Protein AF-A0A167I890-F1 (afdb_monomer_lite)

Secondary structure (DSSP, 8-state):
--HHHHHHTTSHHHHHHHHHTHHHHHHHS-TTHHHHPPPPHHHHHHHHHHHHHHHTGGGTS-------HHHHHHHHHHHHHHHHHHHHHHHHHT--EEEHHHHHTT--HHHHTTSSEEEEP-SS-SS---EEEESSHHHHHHHHHHHHHH-TT--HHHHHHHT-

Foldseek 3Di:
DAVQLVVLVVDVVLVVLCVLLVVVVPVPDPPVRSNVDHADPLNSLLSSLLSLLCVVVCVPDDDDDCQDSVNSCVVCVQLLLLLLVVLQVCLVVVHFKAKPVRSCVRDPPVSVSSQQKDWDDDPDDPDPTTIIGGPDNVSSVSSPVVNCVVPPPCDPVNVVVSVD

Structure (mmCIF, N/CA/C/O backbone):
data_AF-A0A167I890-F1
#
_entry.id   AF-A0A167I890-F1
#
loop_
_atom_site.group_PDB
_atom_site.id
_atom_site.type_symbol
_atom_site.label_atom_id
_atom_site.label_alt_id
_atom_site.label_comp_id
_atom_site.label_asym_id
_atom_site.label_entity_id
_atom_site.label_seq_id
_atom_site.pdbx_PDB_ins_code
_atom_site.Cartn_x
_atom_site.Cartn_y
_atom_site.Cartn_z
_atom_site.occupancy
_atom_site.B_iso_or_equiv
_atom_site.auth_seq_id
_atom_site.auth_comp_id
_atom_site.auth_asym_id
_atom_site.auth_atom_id
_atom_site.pdbx_PDB_model_num
ATOM 1 N N . ALA A 1 1 ? 15.842 5.336 -22.755 1.00 61.41 1 ALA A N 1
ATOM 2 C CA . ALA A 1 1 ? 14.806 5.424 -21.706 1.00 61.41 1 ALA A CA 1
ATOM 3 C C . ALA A 1 1 ? 14.161 4.049 -21.568 1.00 61.41 1 ALA A C 1
ATOM 5 O O . ALA A 1 1 ? 14.051 3.387 -22.593 1.00 61.41 1 ALA A O 1
ATOM 6 N N . ASN A 1 2 ? 13.805 3.601 -20.357 1.00 71.50 2 ASN A N 1
ATOM 7 C CA . ASN A 1 2 ? 13.087 2.333 -20.179 1.00 71.50 2 ASN A CA 1
ATOM 8 C C . ASN A 1 2 ? 11.622 2.529 -20.625 1.00 71.50 2 ASN A C 1
ATOM 10 O O . ASN A 1 2 ? 10.927 3.355 -20.026 1.00 71.50 2 ASN A O 1
ATOM 14 N N . PRO A 1 3 ? 11.148 1.815 -21.660 1.00 73.94 3 PRO A N 1
ATOM 15 C CA . PRO A 1 3 ? 9.806 2.008 -22.207 1.00 73.94 3 PRO A CA 1
ATOM 16 C C . PRO A 1 3 ? 8.686 1.630 -21.222 1.00 73.94 3 PRO A C 1
ATOM 18 O O . PRO A 1 3 ? 7.633 2.266 -21.241 1.00 73.94 3 PRO A O 1
ATOM 21 N N . ASN A 1 4 ? 8.917 0.676 -20.313 1.00 73.38 4 ASN A N 1
ATOM 22 C CA . ASN A 1 4 ? 7.943 0.267 -19.295 1.00 73.38 4 ASN A CA 1
ATOM 23 C C . ASN A 1 4 ? 7.696 1.389 -18.278 1.00 73.38 4 ASN A C 1
ATOM 25 O O . ASN A 1 4 ? 6.550 1.731 -17.988 1.00 73.38 4 ASN A O 1
ATOM 29 N N . LEU A 1 5 ? 8.765 2.030 -17.795 1.00 75.25 5 LEU A N 1
ATOM 30 C CA . LEU A 1 5 ? 8.650 3.183 -16.895 1.00 75.25 5 LEU A CA 1
ATOM 31 C C . LEU A 1 5 ? 7.983 4.374 -17.585 1.00 75.25 5 LEU A C 1
ATOM 33 O O . LEU A 1 5 ? 7.125 5.020 -16.991 1.00 75.25 5 LEU A O 1
ATOM 37 N N . CYS A 1 6 ? 8.329 4.638 -18.849 1.00 79.56 6 CYS A N 1
ATOM 38 C CA . CYS A 1 6 ? 7.675 5.684 -19.634 1.00 79.56 6 CYS A CA 1
ATOM 39 C C . CYS A 1 6 ? 6.165 5.439 -19.768 1.00 79.56 6 CYS A C 1
ATOM 41 O O . CYS A 1 6 ? 5.386 6.378 -19.616 1.00 79.56 6 CYS A O 1
ATOM 43 N N . SER A 1 7 ? 5.744 4.189 -19.986 1.00 80.88 7 SER A N 1
ATOM 44 C CA . SER A 1 7 ? 4.324 3.833 -20.043 1.00 80.88 7 SER A CA 1
ATOM 45 C C . SER A 1 7 ? 3.621 4.084 -18.707 1.00 80.88 7 SER A C 1
ATOM 47 O O . SER A 1 7 ? 2.563 4.710 -18.687 1.00 80.88 7 SER A O 1
ATOM 49 N N . LEU A 1 8 ? 4.216 3.665 -17.584 1.00 78.44 8 LEU A N 1
ATOM 50 C CA . LEU A 1 8 ? 3.654 3.877 -16.241 1.00 78.44 8 LEU A CA 1
ATOM 51 C C . LEU A 1 8 ? 3.540 5.367 -15.897 1.00 78.44 8 LEU A C 1
ATOM 53 O O . LEU A 1 8 ? 2.528 5.793 -15.343 1.00 78.44 8 LEU A O 1
ATOM 57 N N . CYS A 1 9 ? 4.517 6.179 -16.309 1.00 81.50 9 CYS A N 1
ATOM 58 C CA . CYS A 1 9 ? 4.487 7.632 -16.137 1.00 81.50 9 CYS A CA 1
ATOM 59 C C . CYS A 1 9 ? 3.377 8.346 -16.932 1.00 81.50 9 CYS A C 1
ATOM 61 O O . CYS A 1 9 ? 3.175 9.541 -16.722 1.00 81.50 9 CYS A O 1
ATOM 63 N N . SER A 1 10 ? 2.626 7.646 -17.793 1.00 84.31 10 SER A N 1
ATOM 64 C CA . SER A 1 10 ? 1.413 8.200 -18.419 1.00 84.31 10 SER A CA 1
ATOM 65 C C . SER A 1 10 ? 0.289 8.443 -17.404 1.00 84.31 10 SER A C 1
ATOM 67 O O . SER A 1 10 ? -0.609 9.243 -17.657 1.00 84.31 10 SER A O 1
ATOM 69 N N . VAL A 1 11 ? 0.335 7.784 -16.239 1.00 82.56 11 VAL A N 1
ATOM 70 C CA . VAL A 1 11 ? -0.579 8.034 -15.119 1.00 82.56 11 VAL A CA 1
ATOM 71 C C . VAL A 1 11 ? 0.122 8.952 -14.103 1.00 82.56 11 VAL A C 1
ATOM 73 O O . VAL A 1 11 ? 1.159 8.560 -13.555 1.00 82.56 11 VAL A O 1
ATOM 76 N N . PRO A 1 12 ? -0.427 10.144 -13.783 1.00 82.88 12 PRO A N 1
ATOM 77 C CA . PRO A 1 12 ? 0.244 11.130 -12.927 1.00 82.88 12 PRO A CA 1
ATOM 78 C C . PRO A 1 12 ? 0.668 10.603 -11.552 1.00 82.88 12 PRO A C 1
ATOM 80 O O . PRO A 1 12 ? 1.748 10.942 -11.070 1.00 82.88 12 PRO A O 1
ATOM 83 N N . LEU A 1 13 ? -0.144 9.737 -10.939 1.00 80.38 13 LEU A N 1
ATOM 84 C CA . LEU A 1 13 ? 0.183 9.111 -9.659 1.00 80.38 13 LEU A CA 1
ATOM 85 C C . LEU A 1 13 ? 1.453 8.260 -9.751 1.00 80.38 13 LEU A C 1
ATOM 87 O O . LEU A 1 13 ? 2.349 8.403 -8.925 1.00 80.38 13 LEU A O 1
ATOM 91 N N . PHE A 1 14 ? 1.550 7.385 -10.752 1.00 79.88 14 PHE A N 1
ATOM 92 C CA . PHE A 1 14 ? 2.711 6.510 -10.904 1.00 79.88 14 PHE A CA 1
ATOM 93 C C . PHE A 1 14 ? 3.954 7.314 -11.271 1.00 79.88 14 PHE A C 1
ATOM 95 O O . PHE A 1 14 ? 5.018 7.055 -10.718 1.00 79.88 14 PHE A O 1
ATOM 102 N N . CYS A 1 15 ? 3.808 8.353 -12.100 1.00 83.62 15 CYS A N 1
ATOM 103 C CA . CYS A 1 15 ? 4.880 9.312 -12.359 1.00 83.62 15 CYS A CA 1
ATOM 104 C C . CYS A 1 15 ? 5.388 9.959 -11.057 1.00 83.62 15 CYS A C 1
ATOM 106 O O . CYS A 1 15 ? 6.593 9.990 -10.807 1.00 83.62 15 CYS A O 1
ATOM 108 N N . TRP A 1 16 ? 4.480 10.405 -10.181 1.00 83.69 16 TRP A N 1
ATOM 109 C CA . TRP A 1 16 ? 4.834 10.980 -8.882 1.00 83.69 16 TRP A CA 1
ATOM 110 C C . TRP A 1 16 ? 5.543 9.974 -7.965 1.00 83.69 16 TRP A C 1
ATOM 112 O O . TRP A 1 16 ? 6.557 10.326 -7.360 1.00 83.69 16 TRP A O 1
ATOM 122 N N . ILE A 1 17 ? 5.064 8.725 -7.887 1.00 77.81 17 ILE A N 1
ATOM 123 C CA . ILE A 1 17 ? 5.708 7.680 -7.075 1.00 77.81 17 ILE A CA 1
ATOM 124 C C . ILE A 1 17 ? 7.111 7.379 -7.613 1.00 77.81 17 ILE A C 1
ATOM 126 O O . ILE A 1 17 ? 8.071 7.396 -6.842 1.00 77.81 17 ILE A O 1
ATOM 130 N N . ILE A 1 18 ? 7.249 7.162 -8.925 1.00 79.94 18 ILE A N 1
ATOM 131 C CA . ILE A 1 18 ? 8.538 6.894 -9.580 1.00 79.94 18 ILE A CA 1
ATOM 132 C C . ILE A 1 18 ? 9.507 8.049 -9.318 1.00 79.94 18 ILE A C 1
ATOM 134 O O . ILE A 1 18 ? 10.640 7.812 -8.909 1.00 79.94 18 ILE A O 1
ATOM 138 N N . PHE A 1 19 ? 9.057 9.298 -9.469 1.00 81.31 19 PHE A N 1
ATOM 139 C CA . PHE A 1 19 ? 9.877 10.476 -9.193 1.00 81.31 19 PHE A CA 1
ATOM 140 C C . PHE A 1 19 ? 10.315 10.546 -7.724 1.00 81.31 19 PHE A C 1
ATOM 142 O O . PHE A 1 19 ? 11.489 10.765 -7.434 1.00 81.31 19 PHE A O 1
ATOM 149 N N . LYS A 1 20 ? 9.403 10.303 -6.774 1.00 76.19 20 LYS A N 1
ATOM 150 C CA . LYS A 1 20 ? 9.718 10.288 -5.334 1.00 76.19 20 LYS A CA 1
ATOM 151 C C . LYS A 1 20 ? 10.667 9.164 -4.927 1.00 76.19 20 LYS A C 1
ATOM 153 O O . LYS A 1 20 ? 11.336 9.301 -3.902 1.00 76.19 20 LYS A O 1
ATOM 158 N N . CYS A 1 21 ? 10.711 8.084 -5.699 1.00 72.06 21 CYS A N 1
ATOM 159 C CA . CYS A 1 21 ? 11.558 6.927 -5.444 1.00 72.06 21 CYS A CA 1
ATOM 160 C C . CYS A 1 21 ? 12.805 6.883 -6.339 1.00 72.06 21 CYS A C 1
ATOM 162 O O . CYS A 1 21 ? 13.578 5.933 -6.232 1.00 72.06 21 CYS A O 1
ATOM 164 N N . PHE A 1 22 ? 13.022 7.891 -7.193 1.00 73.81 22 PHE A N 1
ATOM 165 C CA . PHE A 1 22 ? 14.044 7.864 -8.240 1.00 73.81 22 PHE A CA 1
ATOM 166 C C . PHE A 1 22 ? 15.455 7.631 -7.694 1.00 73.81 22 PHE A C 1
ATOM 168 O O . PHE A 1 22 ? 16.179 6.802 -8.235 1.00 73.81 22 PHE A O 1
ATOM 175 N N . ASP A 1 23 ? 15.824 8.283 -6.589 1.00 69.12 23 ASP A N 1
ATOM 176 C CA . ASP A 1 23 ? 17.146 8.101 -5.974 1.00 69.12 23 ASP A CA 1
ATOM 177 C C . ASP A 1 23 ? 17.379 6.654 -5.525 1.00 69.12 23 ASP A C 1
ATOM 179 O O . ASP A 1 23 ? 18.473 6.116 -5.691 1.00 69.12 23 ASP A O 1
ATOM 183 N N . HIS A 1 24 ? 16.344 6.008 -4.977 1.00 68.56 24 HIS A N 1
ATOM 184 C CA . HIS A 1 24 ? 16.422 4.603 -4.589 1.00 68.56 24 HIS A CA 1
ATOM 185 C C . HIS A 1 24 ? 16.472 3.711 -5.835 1.00 68.56 24 HIS A C 1
ATOM 187 O O . HIS A 1 24 ? 17.326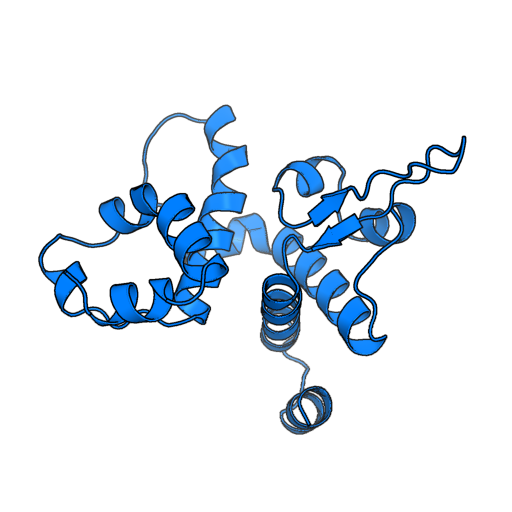 2.837 -5.934 1.00 68.56 24 HIS A O 1
ATOM 193 N N . PHE A 1 25 ? 15.625 3.993 -6.825 1.00 67.31 25 PHE A N 1
ATOM 194 C CA . PHE A 1 25 ? 15.580 3.281 -8.099 1.00 67.31 25 PHE A CA 1
ATOM 195 C C . PHE A 1 25 ? 16.937 3.311 -8.824 1.00 67.31 25 PHE A C 1
ATOM 197 O O . PHE A 1 25 ? 17.414 2.287 -9.301 1.00 67.31 25 PHE A O 1
ATOM 204 N N . HIS A 1 26 ? 17.605 4.465 -8.835 1.00 67.88 26 HIS A N 1
ATOM 205 C CA . HIS A 1 26 ? 18.934 4.637 -9.416 1.00 67.88 26 HIS A CA 1
ATOM 206 C C . HIS A 1 26 ? 20.039 3.938 -8.611 1.00 67.88 26 HIS A C 1
ATOM 208 O O . HIS A 1 26 ? 21.040 3.526 -9.184 1.00 67.88 26 HIS A O 1
ATOM 214 N N . SER A 1 27 ? 19.876 3.803 -7.291 1.00 67.75 27 SER A N 1
ATOM 215 C CA . SER A 1 27 ? 20.853 3.110 -6.443 1.00 67.75 27 SER A CA 1
ATOM 216 C C . SER A 1 27 ? 20.739 1.585 -6.474 1.00 67.75 27 SER A C 1
ATOM 218 O O . SER A 1 27 ? 21.714 0.907 -6.162 1.00 67.75 27 SER A O 1
ATOM 220 N N . THR A 1 28 ? 19.559 1.061 -6.815 1.00 64.75 28 THR A N 1
ATOM 221 C CA . THR A 1 28 ? 19.250 -0.376 -6.773 1.00 64.75 28 THR A CA 1
ATOM 222 C C . THR A 1 28 ? 19.528 -1.077 -8.102 1.00 64.75 28 THR A C 1
ATOM 224 O O . THR A 1 28 ? 19.846 -2.261 -8.095 1.00 64.75 28 THR A O 1
ATOM 227 N N . PHE A 1 29 ? 19.441 -0.365 -9.228 1.00 65.31 29 PHE A N 1
ATOM 228 C CA . PHE A 1 29 ? 19.609 -0.934 -10.565 1.00 65.31 29 PHE A CA 1
ATOM 229 C C . PHE A 1 29 ? 20.765 -0.258 -11.303 1.00 65.31 29 PHE A C 1
ATOM 231 O O . PHE A 1 29 ? 20.770 0.966 -11.470 1.00 65.31 29 PHE A O 1
ATOM 238 N N . ASP A 1 30 ? 21.708 -1.049 -11.815 1.00 63.84 30 ASP A N 1
ATOM 239 C CA . ASP A 1 30 ? 22.750 -0.520 -12.694 1.00 63.84 30 ASP A CA 1
ATOM 240 C C . ASP A 1 30 ? 22.142 -0.010 -14.012 1.00 63.84 30 ASP A C 1
ATOM 242 O O . ASP A 1 30 ? 21.126 -0.505 -14.505 1.00 63.84 30 ASP A O 1
ATOM 246 N N . SER A 1 31 ? 22.783 0.989 -14.628 1.00 62.62 31 SER A N 1
ATOM 247 C CA . SER A 1 31 ? 22.252 1.680 -15.822 1.00 62.62 31 SER A CA 1
ATOM 248 C C . SER A 1 31 ? 21.929 0.765 -17.018 1.00 62.62 31 SER A C 1
ATOM 250 O O . SER A 1 31 ? 21.138 1.149 -17.886 1.00 62.62 31 SER A O 1
ATOM 252 N N . HIS A 1 32 ? 22.530 -0.429 -17.061 1.00 60.22 32 HIS A N 1
ATOM 253 C CA . HIS A 1 32 ? 22.288 -1.452 -18.076 1.00 60.22 32 HIS A CA 1
ATOM 254 C C . HIS A 1 32 ? 21.059 -2.315 -17.741 1.00 60.22 32 HIS A C 1
ATOM 256 O O . HIS A 1 32 ? 20.213 -2.516 -18.606 1.00 60.22 32 HIS A O 1
ATOM 262 N N . GLU A 1 33 ? 20.897 -2.733 -16.482 1.00 62.06 33 GLU A N 1
ATOM 263 C CA . GLU A 1 33 ? 19.725 -3.484 -16.000 1.00 62.06 33 GLU A CA 1
ATOM 264 C C . GLU A 1 33 ? 18.448 -2.639 -16.054 1.00 62.06 33 GLU A C 1
ATOM 266 O O . GLU A 1 33 ? 17.371 -3.124 -16.400 1.00 62.06 33 GLU A O 1
ATOM 271 N N . LEU A 1 34 ? 18.583 -1.333 -15.810 1.00 64.25 34 LEU A N 1
ATOM 272 C CA . LEU A 1 34 ? 17.477 -0.384 -15.863 1.00 64.25 34 LEU A CA 1
ATOM 273 C C . LEU A 1 34 ? 16.793 -0.326 -17.231 1.00 64.25 34 LEU A C 1
ATOM 275 O O . LEU A 1 34 ? 15.659 0.130 -17.308 1.00 64.25 34 LEU A O 1
ATOM 279 N N . ARG A 1 35 ? 17.470 -0.696 -18.325 1.00 61.22 35 ARG A N 1
ATOM 280 C CA . ARG A 1 35 ? 16.892 -0.639 -19.678 1.00 61.22 35 ARG A CA 1
ATOM 281 C C . ARG A 1 35 ? 15.998 -1.835 -19.985 1.00 61.22 35 ARG A C 1
ATOM 283 O O . ARG A 1 35 ? 15.004 -1.645 -20.682 1.00 61.22 35 ARG A O 1
ATOM 290 N N . ASP A 1 36 ? 16.321 -2.992 -19.416 1.00 65.88 36 ASP A N 1
ATOM 291 C CA . ASP A 1 36 ? 15.681 -4.275 -19.726 1.00 65.88 36 ASP A CA 1
ATOM 292 C C . ASP A 1 36 ? 14.711 -4.741 -18.627 1.00 65.88 36 ASP A C 1
ATOM 294 O O . ASP A 1 36 ? 13.939 -5.680 -18.825 1.00 65.88 36 ASP A O 1
ATOM 298 N N . ILE A 1 37 ? 14.698 -4.070 -17.470 1.00 70.00 37 ILE A N 1
ATOM 299 C CA . ILE A 1 37 ? 13.797 -4.415 -16.372 1.00 70.00 37 ILE A CA 1
ATOM 300 C C . ILE A 1 37 ? 12.327 -4.119 -16.710 1.00 70.00 37 ILE A C 1
ATOM 302 O O . ILE A 1 37 ? 11.953 -3.035 -17.180 1.00 70.00 37 ILE A O 1
ATOM 306 N N . THR A 1 38 ? 11.470 -5.101 -16.432 1.00 70.31 38 THR A N 1
ATOM 307 C CA . THR A 1 38 ? 10.016 -4.924 -16.411 1.00 70.31 38 THR A CA 1
ATOM 308 C C . THR A 1 38 ? 9.617 -4.515 -15.003 1.00 70.31 38 THR A C 1
ATOM 310 O O . THR A 1 38 ? 9.844 -5.263 -14.061 1.00 70.31 38 THR A O 1
ATOM 313 N N . VAL A 1 39 ? 9.048 -3.318 -14.866 1.00 73.88 39 VAL A N 1
ATOM 314 C CA . VAL A 1 39 ? 8.556 -2.797 -13.586 1.00 73.88 39 VAL A CA 1
ATOM 315 C C . VAL A 1 39 ? 7.043 -2.914 -13.577 1.00 73.88 39 VAL A C 1
ATOM 317 O O . VAL A 1 39 ? 6.374 -2.416 -14.482 1.00 73.88 39 VAL A O 1
ATOM 320 N N . THR A 1 40 ? 6.505 -3.573 -12.562 1.00 82.31 40 THR A N 1
ATOM 321 C CA . THR A 1 40 ? 5.066 -3.719 -12.346 1.00 82.31 40 THR A CA 1
ATOM 322 C C . THR A 1 40 ? 4.542 -2.661 -11.374 1.00 82.31 40 THR A C 1
ATOM 324 O O . THR A 1 40 ? 5.300 -1.980 -10.680 1.00 82.31 40 THR A O 1
ATOM 327 N N . LEU A 1 41 ? 3.215 -2.526 -11.280 1.00 82.88 41 LEU A N 1
ATOM 328 C CA . LEU A 1 41 ? 2.598 -1.681 -10.251 1.00 82.88 41 LEU A CA 1
ATOM 329 C C . LEU A 1 41 ? 2.929 -2.163 -8.837 1.00 82.88 41 LEU A C 1
ATOM 331 O O . LEU A 1 41 ? 3.153 -1.342 -7.951 1.00 82.88 41 LEU A O 1
ATOM 335 N N . THR A 1 42 ? 3.005 -3.479 -8.634 1.00 87.38 42 THR A N 1
ATOM 336 C CA . THR A 1 42 ? 3.409 -4.066 -7.354 1.00 87.38 42 THR A CA 1
ATOM 337 C C . THR A 1 42 ? 4.816 -3.619 -6.974 1.00 87.38 42 THR A C 1
ATOM 339 O O . THR A 1 42 ? 5.019 -3.185 -5.843 1.00 87.38 42 THR A O 1
ATOM 342 N N . ASP A 1 43 ? 5.759 -3.625 -7.922 1.00 81.50 43 ASP A N 1
ATOM 343 C CA . ASP A 1 43 ? 7.131 -3.158 -7.682 1.00 81.50 43 ASP A CA 1
ATOM 344 C C . ASP A 1 43 ? 7.159 -1.680 -7.276 1.00 81.50 43 ASP A C 1
ATOM 346 O O . ASP A 1 43 ? 7.872 -1.301 -6.349 1.00 81.50 43 ASP A O 1
ATOM 350 N N . ILE A 1 44 ? 6.332 -0.845 -7.914 1.00 82.62 44 ILE A N 1
ATOM 351 C CA . ILE A 1 44 ? 6.200 0.580 -7.577 1.00 82.62 44 ILE A CA 1
ATOM 352 C C . ILE A 1 44 ? 5.684 0.772 -6.145 1.00 82.62 44 ILE A C 1
ATOM 354 O O . ILE A 1 44 ? 6.228 1.595 -5.405 1.00 82.62 44 ILE A O 1
ATOM 358 N N . PHE A 1 45 ? 4.654 0.032 -5.728 1.00 88.06 45 PHE A N 1
ATOM 359 C CA . PHE A 1 45 ? 4.114 0.149 -4.370 1.00 88.06 45 PHE A CA 1
ATOM 360 C C . PHE A 1 45 ? 5.040 -0.445 -3.303 1.00 88.06 45 PHE A C 1
ATOM 362 O O . PHE A 1 45 ? 5.149 0.125 -2.214 1.00 88.06 45 PHE A O 1
ATOM 369 N N . LEU A 1 46 ? 5.753 -1.534 -3.605 1.00 86.75 46 LEU A N 1
ATOM 370 C CA . LEU A 1 46 ? 6.783 -2.087 -2.721 1.00 86.75 46 LEU A CA 1
ATOM 371 C C . LEU A 1 46 ? 7.930 -1.092 -2.527 1.00 86.75 46 LEU A C 1
ATOM 373 O O . LEU A 1 46 ? 8.332 -0.826 -1.395 1.00 86.75 46 LEU A O 1
ATOM 377 N N . LEU A 1 47 ? 8.389 -0.471 -3.612 1.00 81.38 47 LEU A N 1
ATOM 378 C CA . LEU A 1 47 ? 9.415 0.564 -3.582 1.00 81.38 47 LEU A CA 1
ATOM 379 C C . LEU A 1 47 ? 8.969 1.795 -2.783 1.00 81.38 47 LEU A C 1
ATOM 381 O O . LEU A 1 47 ? 9.712 2.299 -1.942 1.00 81.38 47 LEU A O 1
ATOM 385 N N . MET A 1 48 ? 7.744 2.273 -3.013 1.00 86.06 48 MET A N 1
ATOM 386 C CA . MET A 1 48 ? 7.169 3.373 -2.240 1.00 86.06 48 MET A CA 1
ATOM 387 C C . MET A 1 48 ? 7.150 3.032 -0.748 1.00 86.06 48 MET A C 1
ATOM 389 O O . MET A 1 48 ? 7.597 3.828 0.077 1.00 86.06 48 MET A O 1
ATOM 393 N N . THR A 1 49 ? 6.679 1.834 -0.409 1.00 89.62 49 THR A N 1
ATOM 394 C CA . THR A 1 49 ? 6.645 1.325 0.964 1.00 89.62 49 THR A CA 1
ATOM 395 C C . THR A 1 49 ? 8.031 1.334 1.598 1.00 89.62 49 THR A C 1
ATOM 397 O O . THR A 1 49 ? 8.210 1.884 2.683 1.00 89.62 49 THR A O 1
ATOM 400 N N . GLU A 1 50 ? 9.035 0.810 0.901 1.00 84.81 50 GLU A N 1
ATOM 401 C CA . GLU A 1 50 ? 10.419 0.815 1.362 1.00 84.81 50 GLU A CA 1
ATOM 402 C C . GLU A 1 50 ? 10.953 2.235 1.601 1.00 84.81 50 GLU A C 1
ATOM 404 O O . GLU A 1 50 ? 11.549 2.511 2.645 1.00 84.81 50 GLU A O 1
ATOM 409 N N . VAL A 1 51 ? 10.709 3.166 0.676 1.00 82.69 51 VAL A N 1
ATOM 410 C CA . VAL A 1 51 ? 11.133 4.567 0.814 1.00 82.69 51 VAL A CA 1
ATOM 411 C C . VAL A 1 51 ? 10.494 5.223 2.037 1.00 82.69 51 VAL A C 1
ATOM 413 O O . VAL A 1 51 ? 11.185 5.922 2.781 1.00 82.69 51 VAL A O 1
ATOM 416 N N . HIS A 1 52 ? 9.199 5.004 2.265 1.00 87.50 52 HIS A N 1
ATOM 417 C CA . HIS A 1 52 ? 8.481 5.561 3.411 1.00 87.50 52 HIS A CA 1
ATOM 418 C C . HIS A 1 52 ? 8.972 4.973 4.745 1.00 87.50 52 HIS A C 1
ATOM 420 O O . HIS A 1 52 ? 9.244 5.733 5.672 1.00 87.50 52 HIS A O 1
ATOM 426 N N . LEU A 1 53 ? 9.208 3.660 4.821 1.00 87.62 53 LEU A N 1
ATOM 427 C CA . LEU A 1 53 ? 9.752 3.000 6.017 1.00 87.62 53 LEU A CA 1
ATOM 428 C C . LEU A 1 53 ? 11.194 3.424 6.335 1.00 87.62 53 LEU A C 1
ATOM 430 O O . LEU A 1 53 ? 11.569 3.579 7.498 1.00 87.62 53 LEU A O 1
ATOM 434 N N . ASN A 1 54 ? 12.009 3.652 5.305 1.00 78.38 54 ASN A N 1
ATOM 435 C CA . ASN A 1 54 ? 13.405 4.049 5.474 1.00 78.38 54 ASN A CA 1
ATOM 436 C C . ASN A 1 54 ? 13.579 5.547 5.785 1.00 78.38 54 ASN A C 1
ATOM 438 O O . ASN A 1 54 ? 14.625 5.939 6.307 1.00 78.38 54 ASN A O 1
ATOM 442 N N . ARG A 1 55 ? 12.590 6.407 5.492 1.00 73.19 55 ARG A N 1
ATOM 443 C CA . ARG A 1 55 ? 12.666 7.857 5.770 1.00 73.19 55 ARG A CA 1
ATOM 444 C C . ARG A 1 55 ? 12.853 8.160 7.256 1.00 73.19 55 ARG A C 1
ATOM 446 O O . ARG A 1 55 ? 13.694 8.992 7.584 1.00 73.19 55 ARG A O 1
ATOM 453 N N . THR A 1 56 ? 12.151 7.453 8.136 1.00 61.41 56 THR A N 1
ATOM 454 C CA . THR A 1 56 ? 12.206 7.677 9.593 1.00 61.41 56 THR A CA 1
ATOM 455 C C . THR A 1 56 ? 13.487 7.127 10.229 1.00 61.41 56 THR A C 1
ATOM 457 O O . THR A 1 56 ? 13.881 7.567 11.300 1.00 61.41 56 THR A O 1
ATOM 460 N N . GLN A 1 57 ? 14.195 6.208 9.562 1.00 57.22 57 GLN A N 1
ATOM 461 C CA . GLN A 1 57 ? 15.443 5.622 10.078 1.00 57.22 57 GLN A CA 1
ATOM 462 C C . GLN A 1 57 ? 16.684 6.480 9.780 1.00 57.22 57 GLN A C 1
ATOM 464 O O . GLN A 1 57 ? 17.680 6.392 10.500 1.00 57.22 57 GLN A O 1
ATOM 469 N N . LYS A 1 58 ? 16.623 7.363 8.770 1.00 51.12 58 LYS A N 1
ATOM 470 C CA . LYS A 1 58 ? 17.732 8.269 8.406 1.00 51.12 58 LYS A CA 1
ATOM 471 C C . LYS A 1 58 ? 18.117 9.256 9.515 1.00 51.12 58 LYS A C 1
ATOM 473 O O . LYS A 1 58 ? 19.217 9.797 9.465 1.00 51.12 58 LYS A O 1
ATOM 478 N N . THR A 1 59 ? 17.246 9.493 10.495 1.00 49.69 59 THR A N 1
ATOM 479 C CA . THR A 1 59 ? 17.533 10.364 11.643 1.00 49.69 59 THR A CA 1
ATOM 480 C C . THR A 1 59 ? 18.384 9.683 12.713 1.00 49.69 59 THR A C 1
ATOM 482 O O . THR A 1 59 ? 19.056 10.390 13.458 1.00 49.69 59 THR A O 1
ATOM 485 N N . ASN A 1 60 ? 18.412 8.345 12.779 1.00 47.06 60 ASN A N 1
ATOM 486 C CA . ASN A 1 60 ? 19.011 7.647 13.917 1.00 47.06 60 ASN A CA 1
ATOM 487 C C . ASN A 1 60 ? 20.370 7.004 13.649 1.00 47.06 60 ASN A C 1
ATOM 489 O O . ASN A 1 60 ? 21.164 6.963 14.581 1.00 47.06 60 ASN A O 1
ATOM 493 N N . LEU A 1 61 ? 20.716 6.556 12.437 1.00 40.25 61 LEU A N 1
ATOM 494 C CA . LEU A 1 61 ? 22.060 6.019 12.186 1.00 40.25 61 LEU A CA 1
ATOM 495 C C . LEU A 1 61 ? 22.539 6.271 10.752 1.00 40.25 61 LEU A C 1
ATOM 497 O O . LEU A 1 61 ? 21.863 6.014 9.759 1.00 40.25 61 LEU A O 1
ATOM 501 N N . LEU A 1 62 ? 23.760 6.791 10.688 1.00 40.94 62 LEU A N 1
ATOM 502 C CA . LEU A 1 62 ? 24.564 7.050 9.505 1.00 40.94 62 LEU A CA 1
ATOM 503 C C . LEU A 1 62 ? 24.648 5.847 8.544 1.00 40.94 62 LEU A C 1
ATOM 505 O O . LEU A 1 62 ? 24.811 4.709 8.970 1.00 40.94 62 LEU A O 1
ATOM 509 N N . LYS A 1 63 ? 24.748 6.193 7.252 1.00 39.28 63 LYS A N 1
ATOM 510 C CA . LYS A 1 63 ? 25.221 5.397 6.101 1.00 39.28 63 LYS A CA 1
ATOM 511 C C . LYS A 1 63 ? 24.208 4.443 5.467 1.00 39.28 63 LYS A C 1
ATOM 513 O O . LYS A 1 63 ? 24.009 3.322 5.907 1.00 39.28 63 LYS A O 1
ATOM 518 N N . LYS A 1 64 ? 23.717 4.880 4.298 1.00 41.50 64 LYS A N 1
ATOM 519 C CA . LYS A 1 64 ? 24.008 4.250 2.994 1.00 41.50 64 LYS A CA 1
ATOM 520 C C . LYS A 1 64 ? 24.423 2.778 3.116 1.00 41.50 64 LYS A C 1
ATOM 522 O O . LYS A 1 64 ? 25.587 2.443 2.921 1.00 41.50 64 LYS A O 1
ATOM 527 N N . ASN A 1 65 ? 23.476 1.925 3.467 1.00 41.56 65 ASN A N 1
ATOM 528 C CA . ASN A 1 65 ? 23.623 0.496 3.307 1.00 41.56 65 ASN A CA 1
ATOM 529 C C . ASN A 1 65 ? 22.343 0.019 2.646 1.00 41.56 65 ASN A C 1
ATOM 531 O O . ASN A 1 65 ? 21.246 0.348 3.100 1.00 41.56 65 ASN A O 1
ATOM 535 N N . THR A 1 66 ? 22.509 -0.655 1.520 1.00 50.59 66 THR A N 1
ATOM 536 C CA . THR A 1 66 ? 21.455 -1.251 0.709 1.00 50.59 66 THR A CA 1
ATOM 537 C C . THR A 1 66 ? 20.796 -2.341 1.545 1.00 50.59 66 THR A C 1
ATOM 539 O O . THR A 1 66 ? 21.164 -3.511 1.477 1.00 50.59 66 THR A O 1
ATOM 542 N N . ARG A 1 67 ? 19.894 -1.945 2.446 1.00 58.22 67 ARG A N 1
ATOM 543 C CA . ARG A 1 67 ? 19.154 -2.883 3.275 1.00 58.22 67 ARG A CA 1
ATOM 544 C C . ARG A 1 67 ? 18.304 -3.718 2.331 1.00 58.22 67 ARG A C 1
ATOM 546 O O . ARG A 1 67 ? 17.580 -3.162 1.514 1.00 58.22 67 ARG A O 1
ATOM 553 N N . SER A 1 68 ? 18.434 -5.041 2.391 1.00 69.19 68 SER A N 1
ATOM 554 C CA . SER A 1 68 ? 17.634 -5.892 1.508 1.00 69.19 68 SER A CA 1
ATOM 555 C C . SER A 1 68 ? 16.146 -5.669 1.796 1.00 69.19 68 SER A C 1
ATOM 557 O O . SER A 1 68 ? 15.761 -5.502 2.959 1.00 69.19 68 SER A O 1
ATOM 559 N N . GLN A 1 69 ? 15.299 -5.730 0.766 1.00 70.69 69 GLN A N 1
ATOM 560 C CA . GLN A 1 69 ? 13.839 -5.636 0.915 1.00 70.69 69 GLN A CA 1
ATOM 561 C C . GLN A 1 69 ? 13.302 -6.600 1.987 1.00 70.69 69 GLN A C 1
ATOM 563 O O . GLN A 1 69 ? 12.390 -6.267 2.741 1.00 70.69 69 GLN A O 1
ATOM 568 N N . VAL A 1 70 ? 13.933 -7.773 2.121 1.00 76.44 70 VAL A N 1
ATOM 569 C CA . VAL A 1 70 ? 13.623 -8.780 3.144 1.00 76.44 70 VAL A CA 1
ATOM 570 C C . VAL A 1 70 ? 13.842 -8.245 4.559 1.00 76.44 70 VAL A C 1
ATOM 572 O O . VAL A 1 70 ? 13.035 -8.491 5.454 1.00 76.44 70 VAL A O 1
ATOM 575 N N . GLU A 1 71 ? 14.928 -7.519 4.792 1.00 79.50 71 GLU A N 1
ATOM 576 C CA . GLU A 1 71 ? 15.260 -6.985 6.110 1.00 79.50 71 GLU A CA 1
ATOM 577 C C . GLU A 1 71 ? 14.404 -5.757 6.459 1.00 79.50 71 GLU A C 1
ATOM 579 O O . GLU A 1 71 ? 13.939 -5.633 7.600 1.00 79.50 71 GLU A O 1
ATOM 584 N N . THR A 1 72 ? 14.116 -4.908 5.466 1.00 81.62 72 THR A N 1
ATOM 585 C CA . THR A 1 72 ? 13.132 -3.820 5.578 1.00 81.62 72 THR A CA 1
ATOM 586 C C . THR A 1 72 ? 11.762 -4.377 5.958 1.00 81.62 72 THR A C 1
ATOM 588 O O . THR A 1 72 ? 11.155 -3.898 6.918 1.00 81.62 72 THR A O 1
ATOM 591 N N . TYR A 1 73 ? 11.303 -5.434 5.283 1.00 84.94 73 TYR A N 1
ATOM 592 C CA . TYR A 1 73 ? 10.052 -6.114 5.615 1.00 84.94 73 TYR A CA 1
ATOM 593 C C . TYR A 1 73 ? 10.076 -6.692 7.033 1.00 84.94 73 TYR A C 1
ATOM 595 O O . TYR A 1 73 ? 9.187 -6.398 7.825 1.00 84.94 73 TYR A O 1
ATOM 603 N N . ARG A 1 74 ? 11.105 -7.470 7.395 1.00 86.12 74 ARG A N 1
ATOM 604 C CA . ARG A 1 74 ? 11.196 -8.109 8.722 1.00 86.12 74 ARG A CA 1
ATOM 605 C C . ARG A 1 74 ? 11.152 -7.099 9.863 1.00 86.12 74 ARG A C 1
ATOM 607 O O . ARG A 1 74 ? 10.474 -7.342 10.855 1.00 86.12 74 ARG A O 1
ATOM 614 N N . THR A 1 75 ? 11.845 -5.974 9.714 1.00 88.62 75 THR A N 1
ATOM 615 C CA . THR A 1 75 ? 11.930 -4.944 10.763 1.00 88.62 75 THR A CA 1
ATOM 616 C C . THR A 1 75 ? 10.621 -4.187 10.932 1.00 88.62 75 THR A C 1
ATOM 618 O O . THR A 1 75 ? 10.257 -3.832 12.046 1.00 88.62 75 THR A O 1
ATOM 621 N N . ASN A 1 76 ? 9.898 -3.967 9.835 1.00 91.06 76 ASN A N 1
ATOM 622 C CA . ASN A 1 76 ? 8.667 -3.181 9.827 1.00 91.06 76 ASN A CA 1
ATOM 623 C C . ASN A 1 76 ? 7.407 -4.053 9.730 1.00 91.06 76 ASN A C 1
ATOM 625 O O . ASN A 1 76 ? 6.322 -3.534 9.478 1.00 91.06 76 ASN A O 1
ATOM 629 N N . LYS A 1 77 ? 7.527 -5.373 9.929 1.00 91.56 77 LYS A N 1
ATOM 630 C CA . LYS A 1 77 ? 6.438 -6.337 9.715 1.00 91.56 77 LYS A CA 1
ATOM 631 C C . LYS A 1 77 ? 5.178 -5.973 10.499 1.00 91.56 77 LYS A C 1
ATOM 633 O O . LYS A 1 77 ? 4.085 -6.077 9.956 1.00 91.56 77 LYS A O 1
ATOM 638 N N . ASN A 1 78 ? 5.330 -5.528 11.746 1.00 93.88 78 ASN A N 1
ATOM 639 C CA . ASN A 1 78 ? 4.197 -5.163 12.600 1.00 93.88 78 ASN A CA 1
ATOM 640 C C . ASN A 1 78 ? 3.470 -3.917 12.076 1.00 93.88 78 ASN A C 1
ATOM 642 O O . ASN A 1 78 ? 2.252 -3.939 11.954 1.00 93.88 78 ASN A O 1
ATOM 646 N N . ILE A 1 79 ? 4.214 -2.878 11.683 1.00 95.00 79 ILE A N 1
ATOM 647 C CA . ILE A 1 79 ? 3.651 -1.646 11.109 1.00 95.00 79 ILE A CA 1
ATOM 648 C C . ILE A 1 79 ? 2.930 -1.956 9.793 1.00 95.00 79 ILE A C 1
ATOM 650 O O . ILE A 1 79 ? 1.802 -1.521 9.574 1.00 95.00 79 ILE A O 1
ATOM 654 N N . LEU A 1 80 ? 3.564 -2.756 8.929 1.00 95.31 80 LEU A N 1
ATOM 655 C CA . LEU A 1 80 ? 2.970 -3.208 7.672 1.00 95.31 80 LEU A CA 1
ATOM 656 C C . LEU A 1 80 ? 1.685 -3.998 7.909 1.00 95.31 80 LEU A C 1
ATOM 658 O O . LEU A 1 80 ? 0.703 -3.770 7.209 1.00 95.31 80 LEU A O 1
ATOM 662 N N . PHE A 1 81 ? 1.668 -4.886 8.904 1.00 95.62 81 PHE A N 1
ATOM 663 C CA . PHE A 1 81 ? 0.471 -5.636 9.268 1.00 95.62 81 PHE A CA 1
ATOM 664 C C . PHE A 1 81 ? -0.653 -4.710 9.749 1.00 95.62 81 PHE A C 1
ATOM 666 O O . PHE A 1 81 ? -1.773 -4.824 9.257 1.00 95.62 81 PHE A O 1
ATOM 673 N N . SER A 1 82 ? -0.360 -3.751 10.632 1.00 96.94 82 SER A N 1
ATOM 674 C CA . SER A 1 82 ? -1.336 -2.766 11.112 1.00 96.94 82 SER A CA 1
ATOM 675 C C . SER A 1 82 ? -1.924 -1.916 9.982 1.00 96.94 82 SER A C 1
ATOM 677 O O . SER A 1 82 ? -3.144 -1.818 9.860 1.00 96.94 82 SER A O 1
ATOM 679 N N . LEU A 1 83 ? -1.083 -1.370 9.094 1.00 97.25 83 LEU A N 1
ATOM 680 C CA . LEU A 1 83 ? -1.530 -0.621 7.910 1.00 97.25 83 LEU A CA 1
ATOM 681 C C . LEU A 1 83 ? -2.429 -1.473 7.008 1.00 97.25 83 LEU A C 1
ATOM 683 O O . LEU A 1 83 ? -3.496 -1.032 6.581 1.00 97.25 83 LEU A O 1
ATOM 687 N N . SER A 1 84 ? -2.009 -2.712 6.754 1.00 97.06 84 SER A N 1
ATOM 688 C CA . SER A 1 84 ? -2.741 -3.666 5.918 1.00 97.06 84 SER A CA 1
ATOM 689 C C . SER A 1 84 ? -4.100 -4.025 6.524 1.00 97.06 84 SER A C 1
ATOM 691 O O . SER A 1 84 ? -5.104 -4.082 5.817 1.00 97.06 84 SER A O 1
ATOM 693 N N . LYS A 1 85 ? -4.166 -4.182 7.849 1.00 96.19 85 LYS A N 1
ATOM 694 C CA . LYS A 1 85 ? -5.399 -4.463 8.591 1.00 96.19 85 LYS A CA 1
ATOM 695 C C . LYS A 1 85 ? -6.389 -3.297 8.539 1.00 96.19 85 LYS A C 1
ATOM 697 O O . LYS A 1 85 ? -7.581 -3.535 8.337 1.00 96.19 85 LYS A O 1
ATOM 702 N N . ILE A 1 86 ? -5.917 -2.055 8.691 1.00 97.19 86 ILE A N 1
ATOM 703 C CA . ILE A 1 86 ? -6.754 -0.851 8.541 1.00 97.19 86 ILE A CA 1
ATOM 704 C C . ILE A 1 86 ? -7.302 -0.776 7.111 1.00 97.19 86 ILE A C 1
ATOM 706 O O . ILE A 1 86 ? -8.512 -0.645 6.925 1.00 97.19 86 ILE A O 1
ATOM 710 N N . ALA A 1 87 ? -6.434 -0.940 6.106 1.00 97.56 87 ALA A N 1
ATOM 711 C CA . ALA A 1 87 ? -6.821 -0.919 4.697 1.00 97.56 87 ALA A CA 1
ATOM 712 C C . ALA A 1 87 ? -7.898 -1.962 4.378 1.00 97.56 87 ALA A C 1
ATOM 714 O O . ALA A 1 87 ? -8.934 -1.625 3.805 1.00 97.56 87 ALA A O 1
ATOM 715 N N . HIS A 1 88 ? -7.684 -3.205 4.812 1.00 95.69 88 HIS A N 1
ATOM 716 C CA . HIS A 1 88 ? -8.623 -4.298 4.602 1.00 95.69 88 HIS A CA 1
ATOM 717 C C . HIS A 1 88 ? -9.978 -4.034 5.273 1.00 95.69 88 HIS A C 1
ATOM 719 O O . HIS A 1 88 ? -11.010 -4.165 4.615 1.00 95.69 88 HIS A O 1
ATOM 725 N N . ARG A 1 89 ? -9.997 -3.579 6.537 1.00 95.12 89 ARG A N 1
ATOM 726 C CA . ARG A 1 89 ? -11.241 -3.192 7.233 1.00 95.12 89 ARG A CA 1
ATOM 727 C C . ARG A 1 89 ? -11.985 -2.090 6.476 1.00 95.12 89 ARG A C 1
ATOM 729 O O . ARG A 1 89 ? -13.208 -2.158 6.357 1.00 95.12 89 ARG A O 1
ATOM 736 N N . GLY A 1 90 ? -11.251 -1.098 5.971 1.00 95.81 90 GLY A N 1
ATOM 737 C CA . GLY A 1 90 ? -11.801 -0.024 5.151 1.00 95.81 90 GLY A CA 1
ATOM 738 C C . GLY A 1 90 ? -12.446 -0.559 3.880 1.00 95.81 90 GLY A C 1
ATOM 739 O O . GLY A 1 90 ? -13.631 -0.338 3.653 1.00 95.81 90 GLY A O 1
ATOM 740 N N . MET A 1 91 ? -11.712 -1.353 3.098 1.00 94.88 91 MET A N 1
ATOM 741 C CA . MET A 1 91 ? -12.216 -1.922 1.845 1.00 94.88 91 MET A CA 1
ATOM 742 C C . MET A 1 91 ? -13.436 -2.830 2.057 1.00 94.88 91 MET A C 1
ATOM 744 O O . MET A 1 91 ? -14.406 -2.709 1.315 1.00 94.88 91 MET A O 1
ATOM 748 N N . GLN A 1 92 ? -13.453 -3.662 3.107 1.00 92.44 92 GLN A N 1
ATOM 749 C CA . GLN A 1 92 ? -14.615 -4.498 3.452 1.00 92.44 92 GLN A CA 1
ATOM 750 C C . GLN A 1 92 ? -15.891 -3.684 3.707 1.00 92.44 92 GLN A C 1
ATOM 752 O O . GLN A 1 92 ? -16.990 -4.154 3.425 1.00 92.44 92 GLN A O 1
ATOM 757 N N . LYS A 1 93 ? -15.753 -2.473 4.254 1.00 94.19 93 LYS A N 1
ATOM 758 C CA . LYS A 1 93 ? -16.873 -1.577 4.574 1.00 94.19 93 LYS A CA 1
ATOM 759 C C . LYS A 1 93 ? -17.097 -0.484 3.526 1.00 94.19 93 LYS A C 1
ATOM 761 O O . LYS A 1 93 ? -17.979 0.346 3.712 1.00 94.19 93 LYS A O 1
ATOM 766 N N . SER A 1 94 ? -16.324 -0.474 2.435 1.00 94.12 94 SER A N 1
ATOM 767 C CA . SER A 1 94 ? -16.282 0.636 1.467 1.00 94.12 94 SER A CA 1
ATOM 768 C C . SER A 1 94 ? -15.967 1.996 2.114 1.00 94.12 94 SER A C 1
ATOM 770 O O . SER A 1 94 ? -16.513 3.027 1.725 1.00 94.12 94 SER A O 1
ATOM 772 N N . PHE A 1 95 ? -15.098 1.992 3.127 1.00 95.31 95 PHE A N 1
ATOM 773 C CA . PHE A 1 95 ? -14.630 3.180 3.836 1.00 95.31 95 PHE A CA 1
ATOM 774 C C . PHE A 1 95 ? -13.237 3.590 3.371 1.00 95.31 95 PHE A C 1
ATOM 776 O O . PHE A 1 95 ? -12.332 2.766 3.202 1.00 95.31 95 PHE A O 1
ATOM 783 N N . PHE A 1 96 ? -13.084 4.898 3.198 1.00 95.25 96 PHE A N 1
ATOM 784 C CA . PHE A 1 96 ? -11.872 5.546 2.698 1.00 95.25 96 PHE A CA 1
ATOM 785 C C . PHE A 1 96 ? -11.325 6.598 3.666 1.00 95.25 96 PHE A C 1
ATOM 787 O O . PHE A 1 96 ? -10.176 7.011 3.543 1.00 95.25 96 PHE A O 1
ATOM 794 N N . VAL A 1 97 ? -12.151 6.980 4.639 1.00 94.81 97 VAL A N 1
ATOM 795 C CA . VAL A 1 97 ? -11.843 7.898 5.729 1.00 94.81 97 VAL A CA 1
ATOM 796 C C . VAL A 1 97 ? -12.029 7.134 7.036 1.00 94.81 97 VAL A C 1
ATOM 798 O O . VAL A 1 97 ? -12.997 6.386 7.179 1.00 94.81 97 VAL A O 1
ATOM 801 N N . PHE A 1 98 ? -11.090 7.305 7.957 1.00 94.38 98 PHE A N 1
ATOM 802 C CA . PHE A 1 98 ? -11.016 6.617 9.239 1.00 94.38 98 PHE A CA 1
ATOM 803 C C . PHE A 1 98 ? -10.892 7.650 10.349 1.00 94.38 98 PHE A C 1
ATOM 805 O O . PHE A 1 98 ? -10.082 8.569 10.241 1.00 94.38 98 PHE A O 1
ATOM 812 N N . GLU A 1 99 ? -11.642 7.489 11.430 1.00 92.31 99 GLU A N 1
ATOM 813 C CA . GLU A 1 99 ? -11.471 8.357 12.595 1.00 92.31 99 GLU A CA 1
ATOM 814 C C . GLU A 1 99 ? -10.129 8.088 13.282 1.00 92.31 99 GLU A C 1
ATOM 816 O O . GLU A 1 99 ? -9.638 6.954 13.281 1.00 92.31 99 GLU A O 1
ATOM 821 N N . GLN A 1 100 ? -9.533 9.114 13.895 1.00 91.31 100 GLN A N 1
ATOM 822 C CA . GLN A 1 100 ? -8.263 8.994 14.620 1.00 91.31 100 GLN A CA 1
ATOM 823 C C . GLN A 1 100 ? -8.279 7.845 15.628 1.00 91.31 100 GLN A C 1
ATOM 825 O O . GLN A 1 100 ? -7.350 7.040 15.642 1.00 91.31 100 GLN A O 1
ATOM 830 N N . ASP A 1 101 ? -9.353 7.712 16.403 1.00 91.00 101 ASP A N 1
ATOM 831 C CA . ASP A 1 101 ? -9.486 6.642 17.392 1.00 91.00 101 ASP A CA 1
ATOM 832 C C . ASP A 1 101 ? -9.460 5.250 16.743 1.00 91.00 101 ASP A C 1
ATOM 834 O O . ASP A 1 101 ? -8.883 4.322 17.302 1.00 91.00 101 ASP A O 1
ATOM 838 N N . GLU A 1 102 ? -10.024 5.084 15.540 1.00 91.62 102 GLU A N 1
ATOM 839 C CA . GLU A 1 102 ? -9.994 3.801 14.829 1.00 91.62 102 GLU A CA 1
ATOM 840 C C . GLU A 1 102 ? -8.598 3.452 14.307 1.00 91.62 102 GLU A C 1
ATOM 842 O O . GLU A 1 102 ? -8.225 2.276 14.270 1.00 91.62 102 GLU A O 1
ATOM 847 N N . VAL A 1 103 ? -7.836 4.468 13.898 1.00 94.44 103 VAL A N 1
ATOM 848 C CA . VAL A 1 103 ? -6.469 4.325 13.388 1.00 94.44 103 VAL A CA 1
ATOM 849 C C . VAL A 1 103 ? -5.491 4.047 14.528 1.00 94.44 103 VAL A C 1
ATOM 851 O O . VAL A 1 103 ? -4.644 3.158 14.407 1.00 94.44 103 VAL A O 1
ATOM 854 N N . LEU A 1 104 ? -5.632 4.756 15.651 1.00 93.88 104 LEU A N 1
ATOM 855 C CA . LEU A 1 104 ? -4.731 4.658 16.801 1.00 93.88 104 LEU A CA 1
ATOM 856 C C . LEU A 1 104 ? -4.882 3.354 17.603 1.00 93.88 104 LEU A C 1
ATOM 858 O O . LEU A 1 104 ? -4.036 3.044 18.439 1.00 93.88 104 LEU A O 1
ATOM 862 N N . ILE A 1 105 ? -5.912 2.547 17.320 1.00 95.31 105 ILE A N 1
ATOM 863 C CA . ILE A 1 105 ? -6.009 1.165 17.822 1.00 95.31 105 ILE A CA 1
ATOM 864 C C . ILE A 1 105 ? -4.862 0.299 17.284 1.00 95.31 105 ILE A C 1
ATOM 866 O O . ILE A 1 105 ? -4.356 -0.566 18.000 1.00 95.31 105 ILE A O 1
ATOM 870 N N . ASP A 1 106 ? -4.484 0.488 16.017 1.00 95.31 106 ASP A N 1
ATOM 871 C CA . ASP A 1 106 ? -3.544 -0.386 15.312 1.00 95.31 106 ASP A CA 1
ATOM 872 C C . ASP A 1 106 ? -2.185 0.305 15.030 1.00 95.31 106 ASP A C 1
ATOM 874 O O . ASP A 1 106 ? -1.186 -0.394 14.833 1.00 95.31 106 ASP A O 1
ATOM 878 N N . LEU A 1 107 ? -2.116 1.644 15.028 1.00 95.62 107 LEU A N 1
ATOM 879 C CA . LEU A 1 107 ? -0.909 2.439 14.743 1.00 95.62 107 LEU A CA 1
ATOM 880 C C . LEU A 1 107 ? -0.595 3.449 15.854 1.00 95.62 107 LEU A C 1
ATOM 882 O O . LEU A 1 107 ? -1.492 4.038 16.442 1.00 95.62 107 LEU A O 1
ATOM 886 N N . SER A 1 108 ? 0.689 3.709 16.102 1.00 93.69 108 SER A N 1
ATOM 887 C CA . SER A 1 108 ? 1.108 4.808 16.979 1.00 93.69 108 SER A CA 1
ATOM 888 C C . SER A 1 108 ? 1.144 6.148 16.237 1.00 93.69 108 SER A C 1
ATOM 890 O O . SER A 1 108 ? 1.260 6.189 15.012 1.00 93.69 108 SER A O 1
ATOM 892 N N . GLU A 1 109 ? 1.151 7.267 16.970 1.00 90.62 109 GLU A N 1
ATOM 893 C CA . GLU A 1 109 ? 1.367 8.596 16.371 1.00 90.62 109 GLU A CA 1
ATOM 894 C C . GLU A 1 109 ? 2.685 8.674 15.579 1.00 90.62 109 GLU A C 1
ATOM 896 O O . GLU A 1 109 ? 2.756 9.313 14.530 1.00 90.62 109 GLU A O 1
ATOM 901 N N . GLN A 1 110 ? 3.724 7.961 16.028 1.00 90.25 110 GLN A N 1
ATOM 902 C CA . GLN A 1 110 ? 5.003 7.876 15.316 1.00 90.25 110 GLN A CA 1
ATOM 903 C C . GLN A 1 110 ? 4.866 7.172 13.962 1.00 90.25 110 GLN A C 1
ATOM 905 O O . GLN A 1 110 ? 5.503 7.583 12.991 1.00 90.25 110 GLN A O 1
ATOM 910 N N . ASP A 1 111 ? 4.005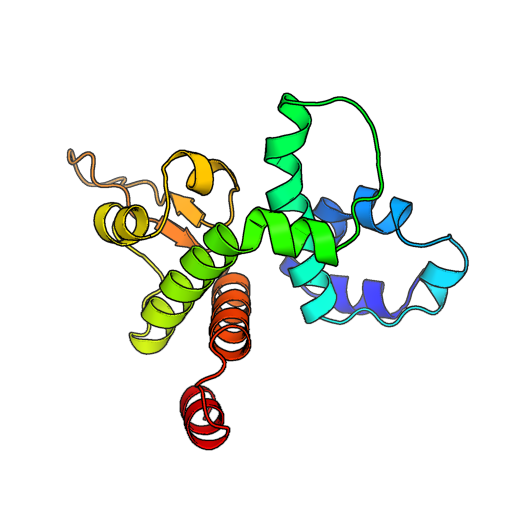 6.158 13.870 1.00 92.75 111 ASP A N 1
ATOM 911 C CA . ASP A 1 111 ? 3.750 5.447 12.617 1.00 92.75 111 ASP A CA 1
ATOM 912 C C . ASP A 1 111 ? 3.002 6.329 11.610 1.00 92.75 111 ASP A C 1
ATOM 914 O O . ASP A 1 111 ?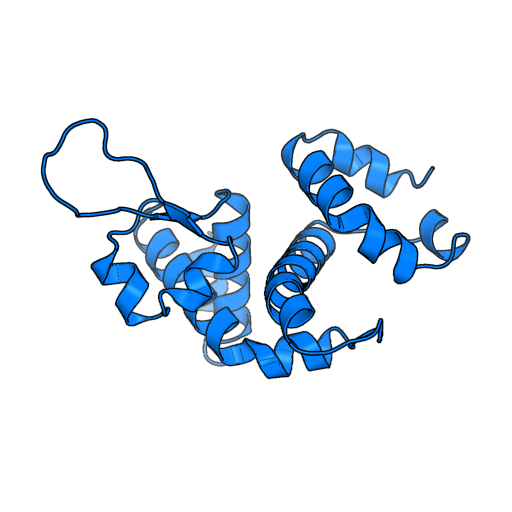 3.230 6.221 10.405 1.00 92.75 111 ASP A O 1
ATOM 918 N N . LEU A 1 112 ? 2.166 7.264 12.074 1.00 92.00 112 LEU A N 1
ATOM 919 C CA . LEU A 1 112 ? 1.482 8.222 11.195 1.00 92.00 112 LEU A CA 1
ATOM 920 C C . LEU A 1 112 ? 2.474 9.136 10.465 1.00 92.00 112 LEU A C 1
ATOM 922 O O . LEU A 1 112 ? 2.270 9.467 9.295 1.00 92.00 112 LEU A O 1
ATOM 926 N N . HIS A 1 113 ? 3.605 9.464 11.096 1.00 90.06 113 HIS A N 1
ATOM 927 C CA . HIS A 1 113 ? 4.675 10.239 10.462 1.00 90.06 113 HIS A CA 1
ATOM 928 C C . HIS A 1 113 ? 5.367 9.508 9.299 1.00 90.06 113 HIS A C 1
ATOM 930 O O . HIS A 1 113 ? 6.069 10.150 8.514 1.00 90.06 113 HIS A O 1
ATOM 936 N N . LEU A 1 114 ? 5.142 8.198 9.120 1.00 90.88 114 LEU A N 1
ATOM 937 C CA . LEU A 1 114 ? 5.593 7.471 7.927 1.00 90.88 114 LEU A CA 1
ATOM 938 C C . LEU A 1 114 ? 4.881 7.952 6.656 1.00 90.88 114 LEU A C 1
ATOM 940 O O . LEU A 1 114 ? 5.406 7.767 5.559 1.00 90.88 114 LEU A O 1
ATOM 944 N N . GLY A 1 115 ? 3.713 8.592 6.772 1.00 91.38 115 GLY A N 1
ATOM 945 C CA . GLY A 1 115 ? 3.035 9.261 5.658 1.00 91.38 115 GLY A CA 1
ATOM 946 C C . GLY A 1 115 ? 2.309 8.327 4.687 1.00 91.38 115 GLY A C 1
ATOM 947 O O . GLY A 1 115 ? 2.118 8.687 3.526 1.00 91.38 115 GLY A O 1
ATOM 948 N N . PHE A 1 116 ? 1.934 7.125 5.134 1.00 95.25 116 PHE A N 1
ATOM 949 C CA . PHE A 1 116 ? 1.007 6.251 4.401 1.00 95.25 116 PHE A CA 1
ATOM 950 C C . PHE A 1 116 ? -0.445 6.729 4.517 1.00 95.25 116 PHE A C 1
ATOM 952 O O . PHE A 1 116 ? -1.218 6.599 3.565 1.00 95.25 116 PHE A O 1
ATOM 959 N N . LEU A 1 117 ? -0.778 7.306 5.673 1.00 95.31 117 LEU A N 1
ATOM 960 C CA . LEU A 1 117 ? -2.032 7.986 5.967 1.00 95.31 117 LEU A CA 1
ATOM 961 C C . LEU A 1 117 ? -1.774 9.496 6.026 1.00 95.31 117 LEU A C 1
ATOM 963 O O . LEU A 1 117 ? -0.707 9.930 6.470 1.00 95.31 117 LEU A O 1
ATOM 967 N N . ARG A 1 118 ? -2.745 10.298 5.590 1.00 93.00 118 ARG A N 1
ATOM 968 C CA . ARG A 1 118 ? -2.752 11.755 5.753 1.00 93.00 118 ARG A CA 1
ATOM 969 C C . ARG A 1 118 ? -3.949 12.176 6.590 1.00 93.00 118 ARG A C 1
ATOM 971 O O . ARG A 1 118 ? -5.028 11.615 6.426 1.00 93.00 118 ARG A O 1
ATOM 978 N N . ALA A 1 119 ? -3.746 13.164 7.456 1.00 91.44 119 ALA A N 1
ATOM 979 C CA . ALA A 1 119 ? -4.844 13.796 8.173 1.00 91.44 119 ALA A CA 1
ATOM 980 C C . ALA A 1 119 ? -5.704 14.601 7.189 1.00 91.44 119 ALA A C 1
ATOM 982 O O . ALA A 1 119 ? -5.177 15.298 6.313 1.00 91.44 119 ALA A O 1
ATOM 983 N N . ILE A 1 120 ? -7.016 14.496 7.340 1.00 88.81 120 ILE A N 1
ATOM 984 C CA . ILE A 1 120 ? -7.999 15.305 6.633 1.00 88.81 120 ILE A CA 1
ATOM 985 C C . ILE A 1 120 ? -8.252 16.533 7.507 1.00 88.81 120 ILE A C 1
ATOM 987 O O . ILE A 1 120 ? -8.655 16.372 8.658 1.00 88.81 120 ILE A O 1
ATOM 991 N N . PRO A 1 121 ? -7.995 17.753 7.009 1.00 75.12 121 PRO A N 1
ATOM 992 C CA . PRO A 1 121 ? -8.287 18.949 7.779 1.00 75.12 121 PRO A CA 1
ATOM 993 C C . PRO A 1 121 ? -9.798 19.058 7.999 1.00 75.12 121 PRO A C 1
ATOM 995 O O . PRO A 1 121 ? -10.560 19.083 7.029 1.00 75.12 121 PRO A O 1
ATOM 998 N N . ASP A 1 122 ? -10.225 19.159 9.255 1.00 74.44 122 ASP A N 1
ATOM 999 C CA . ASP A 1 122 ? -11.591 19.552 9.568 1.00 74.44 122 ASP A CA 1
ATOM 1000 C C . ASP A 1 122 ? -11.696 21.080 9.484 1.00 74.44 122 ASP A C 1
ATOM 1002 O O . ASP A 1 122 ? -11.099 21.820 10.264 1.00 74.44 122 ASP A O 1
ATOM 1006 N N . TYR A 1 123 ? -12.423 21.565 8.479 1.00 65.38 123 TYR A N 1
ATOM 1007 C CA . TYR A 1 123 ? -12.658 22.996 8.281 1.00 65.38 123 TYR A CA 1
ATOM 1008 C C . TYR A 1 123 ? -13.919 23.499 9.007 1.00 65.38 123 TYR A C 1
ATOM 1010 O O . TYR A 1 123 ? -14.226 24.689 8.919 1.00 65.38 123 TYR A O 1
ATOM 1018 N N . GLY A 1 124 ? -14.679 22.618 9.670 1.00 59.00 124 GLY A N 1
ATOM 1019 C CA . GLY A 1 124 ? -16.045 22.888 10.121 1.00 59.00 124 GLY A CA 1
ATOM 1020 C C . GLY A 1 124 ? -16.325 22.695 11.612 1.00 59.00 124 GLY A C 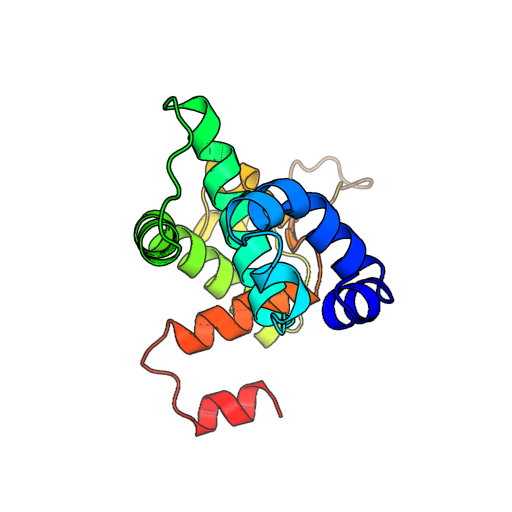1
ATOM 1021 O O . GLY A 1 124 ? -17.310 23.264 12.088 1.00 59.00 124 GLY A O 1
ATOM 1022 N N . SER A 1 125 ? -15.510 21.947 12.365 1.00 55.91 125 SER A N 1
ATOM 1023 C CA . SER A 1 125 ? -15.758 21.704 13.792 1.00 55.91 125 SER A CA 1
ATOM 1024 C C . SER A 1 125 ? -14.668 22.264 14.718 1.00 55.91 125 SER A C 1
ATOM 1026 O O . SER A 1 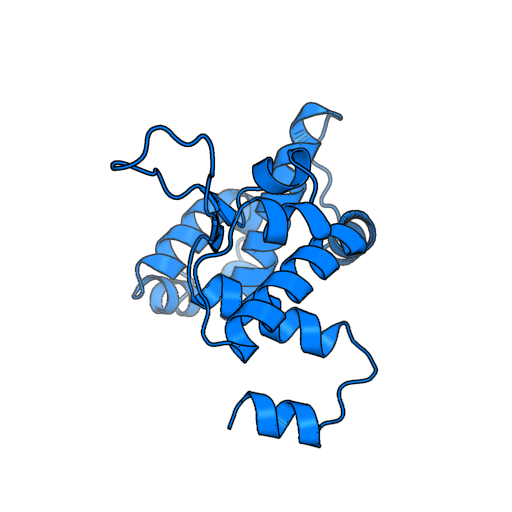125 ? -13.496 22.354 14.379 1.00 55.91 125 SER A O 1
ATOM 1028 N N . CYS A 1 126 ? -15.082 22.665 15.925 1.00 53.66 126 CYS A N 1
ATOM 1029 C CA . CYS A 1 126 ? -14.198 23.038 17.041 1.00 53.66 126 CYS A CA 1
ATOM 1030 C C . CYS A 1 126 ? -13.682 21.790 17.795 1.00 53.66 126 CYS A C 1
ATOM 1032 O O . CYS A 1 126 ? -13.189 21.896 18.917 1.00 53.66 126 CYS A O 1
ATOM 1034 N N . SER A 1 127 ? -13.893 20.593 17.238 1.00 58.34 127 SER A N 1
ATOM 1035 C CA . SER A 1 127 ? -13.455 19.345 17.850 1.00 58.34 127 SER A CA 1
ATOM 1036 C C . SER A 1 127 ? -12.074 18.975 17.322 1.00 58.34 127 SER A C 1
ATOM 1038 O O . SER A 1 127 ? -11.809 19.083 16.132 1.00 58.34 127 SER A O 1
ATOM 1040 N N . ASP A 1 128 ? -11.197 18.529 18.217 1.00 58.72 128 ASP A N 1
ATOM 1041 C CA . ASP A 1 128 ? -9.837 18.071 17.893 1.00 58.72 128 ASP A CA 1
ATOM 1042 C C . ASP A 1 128 ? -9.844 16.664 17.246 1.00 58.72 128 ASP A C 1
ATOM 1044 O O . ASP A 1 128 ? -8.848 15.945 17.270 1.00 58.72 128 ASP A O 1
ATOM 1048 N N . GLN A 1 129 ? -10.998 16.225 16.722 1.00 64.12 129 GLN A N 1
ATOM 1049 C CA . GLN A 1 129 ? -11.155 14.917 16.095 1.00 64.12 129 GLN A CA 1
ATOM 1050 C C . GLN A 1 129 ? -10.589 14.979 14.681 1.00 64.12 129 GLN A C 1
ATOM 1052 O O . GLN A 1 129 ? -11.207 15.511 13.762 1.00 64.12 129 GLN A O 1
ATOM 1057 N N . SER A 1 130 ? -9.382 14.444 14.515 1.00 81.94 130 SER A N 1
ATOM 1058 C CA . SER A 1 130 ? -8.793 14.285 13.192 1.00 81.94 130 SER A CA 1
ATOM 1059 C C . SER A 1 130 ? -9.347 13.024 12.531 1.00 81.94 130 SER A C 1
ATOM 1061 O O . SER A 1 130 ? -9.455 11.972 13.158 1.00 81.94 130 SER A O 1
ATOM 1063 N N . SER A 1 131 ? -9.638 13.089 11.238 1.00 91.44 131 SER A N 1
ATOM 1064 C CA . SER A 1 131 ? -9.849 11.888 10.427 1.00 91.44 131 SER A CA 1
ATOM 1065 C C . SER A 1 131 ? -8.643 11.674 9.514 1.00 91.44 131 SER A C 1
ATOM 1067 O O . SER A 1 131 ? -7.905 12.606 9.190 1.00 91.44 131 SER A O 1
ATOM 1069 N N . TYR A 1 132 ? -8.422 10.438 9.089 1.00 94.81 132 TYR A N 1
ATOM 1070 C CA . TYR A 1 132 ? -7.304 10.033 8.249 1.00 94.81 132 TYR A CA 1
ATOM 1071 C C . TYR A 1 132 ? -7.796 9.304 7.009 1.00 94.81 132 TYR A C 1
ATOM 1073 O O . TYR A 1 132 ? -8.781 8.577 7.041 1.00 94.81 132 TYR A O 1
ATOM 1081 N N . GLU A 1 133 ? -7.046 9.426 5.925 1.00 95.88 133 GLU A N 1
ATOM 1082 C CA . GLU A 1 133 ? -7.212 8.594 4.736 1.00 95.88 133 GLU A CA 1
ATOM 1083 C C . GLU A 1 133 ? -5.854 8.125 4.225 1.00 95.88 133 GLU A C 1
ATOM 1085 O O . GLU A 1 133 ? -4.821 8.754 4.480 1.00 95.88 133 GLU A O 1
ATOM 1090 N N . PHE A 1 134 ? -5.836 7.020 3.481 1.00 97.19 134 PHE A N 1
ATOM 1091 C CA . PHE A 1 134 ? -4.627 6.624 2.763 1.00 97.19 134 PHE A CA 1
ATOM 1092 C C . PHE A 1 134 ? -4.246 7.708 1.762 1.00 97.19 134 PHE A C 1
ATOM 1094 O O . PHE A 1 134 ? -5.107 8.328 1.143 1.00 97.19 134 PHE A O 1
ATOM 1101 N N . LEU A 1 135 ? -2.940 7.884 1.539 1.00 93.81 135 LEU A N 1
ATOM 1102 C CA . LEU A 1 135 ? -2.423 8.873 0.588 1.00 93.81 135 LEU A CA 1
ATOM 1103 C C . LEU A 1 135 ? -3.107 8.787 -0.789 1.00 93.81 135 LEU A C 1
ATOM 1105 O O . LEU A 1 135 ? -3.268 9.798 -1.470 1.00 93.81 135 LEU A O 1
ATOM 1109 N N . HIS A 1 136 ? -3.482 7.573 -1.200 1.00 93.25 136 HIS A N 1
ATOM 1110 C CA . HIS A 1 136 ? -4.295 7.336 -2.382 1.00 93.25 136 HIS A CA 1
ATOM 1111 C C . HIS A 1 136 ? -5.084 6.021 -2.273 1.00 93.25 136 HIS A C 1
ATOM 1113 O O . HIS A 1 136 ? -4.616 5.059 -1.661 1.00 93.25 136 HIS A O 1
ATOM 1119 N N . MET A 1 137 ? -6.224 5.926 -2.963 1.00 93.50 137 MET A N 1
ATOM 1120 C CA . MET A 1 137 ? -7.081 4.730 -2.966 1.00 93.50 137 MET A CA 1
ATOM 1121 C C . MET A 1 137 ? -6.364 3.451 -3.413 1.00 93.50 137 MET A C 1
ATOM 1123 O O . MET A 1 137 ? -6.563 2.357 -2.887 1.00 93.50 137 MET A O 1
ATOM 1127 N N . THR A 1 138 ? -5.484 3.584 -4.400 1.00 93.50 138 THR A N 1
ATOM 1128 C CA . THR A 1 138 ? -4.692 2.456 -4.906 1.00 93.50 138 THR A CA 1
ATOM 1129 C C . THR A 1 138 ? -3.682 1.964 -3.875 1.00 93.50 138 THR A C 1
ATOM 1131 O O . THR A 1 138 ? -3.354 0.785 -3.870 1.00 93.50 138 THR A O 1
ATOM 1134 N N . LEU A 1 139 ? -3.203 2.845 -2.989 1.00 94.56 139 LEU A N 1
ATOM 1135 C CA . LEU A 1 139 ? -2.327 2.462 -1.886 1.00 94.56 139 LEU A CA 1
ATOM 1136 C C . LEU A 1 139 ? -3.113 1.685 -0.824 1.00 94.56 139 LEU A C 1
ATOM 1138 O O . LEU A 1 139 ? -2.641 0.654 -0.358 1.00 94.56 139 LEU A O 1
ATOM 1142 N N . GLN A 1 140 ? -4.339 2.119 -0.511 1.00 97.12 140 GLN A N 1
ATOM 1143 C CA . GLN A 1 140 ? -5.261 1.342 0.325 1.00 97.12 140 GLN A CA 1
ATOM 1144 C C . GLN A 1 140 ? -5.535 -0.041 -0.288 1.00 97.12 140 GLN A C 1
ATOM 1146 O O . GLN A 1 140 ? -5.474 -1.058 0.401 1.00 97.12 140 GLN A O 1
ATOM 1151 N N . SER A 1 141 ? -5.763 -0.106 -1.601 1.00 95.62 141 SER A N 1
ATOM 1152 C CA . SER A 1 141 ? -5.966 -1.375 -2.316 1.00 95.62 141 SER A CA 1
ATOM 1153 C C . SER A 1 141 ? -4.724 -2.274 -2.256 1.00 95.62 141 SER A C 1
ATOM 1155 O O . SER A 1 141 ? -4.839 -3.473 -2.011 1.00 95.62 141 SER A O 1
ATOM 1157 N N . PHE A 1 142 ? -3.527 -1.699 -2.406 1.00 95.69 142 PHE A N 1
ATOM 1158 C CA . PHE A 1 142 ? -2.260 -2.417 -2.254 1.00 95.69 142 PHE A CA 1
ATOM 1159 C C . PHE A 1 142 ? -2.099 -3.009 -0.846 1.00 95.69 142 PHE A C 1
ATOM 1161 O O . PHE A 1 142 ? -1.821 -4.198 -0.714 1.00 95.69 142 PHE A O 1
ATOM 1168 N N . PHE A 1 143 ? -2.327 -2.219 0.207 1.00 96.88 143 PHE A N 1
ATOM 1169 C CA . PHE A 1 143 ? -2.245 -2.695 1.592 1.00 96.88 143 PHE A CA 1
ATOM 1170 C C . PHE A 1 143 ? -3.321 -3.733 1.926 1.00 96.88 143 PHE A C 1
ATOM 1172 O O . PHE A 1 143 ? -3.081 -4.655 2.698 1.00 96.88 143 PHE A O 1
ATOM 1179 N N . THR A 1 144 ? -4.485 -3.642 1.290 1.00 95.81 144 THR A N 1
ATOM 1180 C CA . THR A 1 144 ? -5.526 -4.669 1.387 1.00 95.81 144 THR A CA 1
ATOM 1181 C C . THR A 1 144 ? -5.064 -5.989 0.777 1.00 95.81 144 THR A C 1
ATOM 1183 O O . THR A 1 144 ? -5.186 -7.032 1.411 1.00 95.81 144 THR A O 1
ATOM 1186 N N . ALA A 1 145 ? -4.474 -5.961 -0.421 1.00 94.00 145 ALA A N 1
ATOM 1187 C CA . ALA A 1 145 ? -3.889 -7.157 -1.022 1.00 94.00 145 ALA A CA 1
ATOM 1188 C C . ALA A 1 145 ? -2.748 -7.721 -0.157 1.00 94.00 145 ALA A C 1
ATOM 1190 O O . ALA A 1 145 ? -2.664 -8.932 0.040 1.00 94.00 145 ALA A O 1
ATOM 1191 N N . LEU A 1 146 ? -1.914 -6.847 0.417 1.00 93.25 146 LEU A N 1
ATOM 1192 C CA . LEU A 1 146 ? -0.844 -7.242 1.329 1.00 93.25 146 LEU A CA 1
ATOM 1193 C C . LEU A 1 146 ? -1.391 -7.944 2.581 1.00 93.25 146 LEU A C 1
ATOM 1195 O O . LEU A 1 146 ? -0.829 -8.958 2.985 1.00 93.25 146 LEU A O 1
ATOM 1199 N N . PHE A 1 147 ? -2.505 -7.472 3.151 1.00 94.00 147 PHE A N 1
ATOM 1200 C CA . PHE A 1 147 ? -3.173 -8.122 4.284 1.00 94.00 147 PHE A CA 1
ATOM 1201 C C . PHE A 1 147 ? -3.524 -9.578 3.971 1.00 94.00 147 PHE A C 1
ATOM 1203 O O . PHE A 1 147 ? -3.157 -10.479 4.722 1.00 94.00 147 PHE A O 1
ATOM 1210 N N . LEU A 1 148 ? -4.171 -9.805 2.825 1.00 90.69 148 LEU A N 1
ATOM 1211 C CA . LEU A 1 148 ? -4.609 -11.135 2.397 1.00 90.69 148 LEU A CA 1
ATOM 1212 C C . LEU A 1 148 ? -3.430 -12.084 2.142 1.00 90.69 148 LEU A C 1
ATOM 1214 O O . LEU A 1 148 ? -3.560 -13.284 2.348 1.00 90.69 148 LEU A O 1
ATOM 1218 N N . VAL A 1 149 ? -2.280 -11.555 1.714 1.00 87.94 149 VAL A N 1
ATOM 1219 C CA . VAL A 1 149 ? -1.042 -12.335 1.542 1.00 87.94 149 VAL A CA 1
ATOM 1220 C C . VAL A 1 149 ? -0.365 -12.629 2.884 1.00 87.94 149 VAL A C 1
ATOM 1222 O O . VAL A 1 149 ? 0.196 -13.707 3.069 1.00 87.94 149 VAL A O 1
ATOM 1225 N N . MET A 1 150 ? -0.375 -11.674 3.816 1.00 86.38 150 MET A N 1
ATOM 1226 C CA . MET A 1 150 ? 0.261 -11.820 5.130 1.00 86.38 150 MET A CA 1
ATOM 1227 C C . MET A 1 150 ? -0.526 -12.740 6.066 1.00 86.38 150 MET A C 1
ATOM 1229 O O . MET A 1 150 ? 0.069 -13.394 6.926 1.00 86.38 150 MET A O 1
ATOM 1233 N N . GLU A 1 151 ? -1.846 -12.785 5.927 1.00 83.00 151 GLU A N 1
ATOM 1234 C CA . GLU A 1 151 ? -2.706 -13.671 6.695 1.00 83.00 151 GLU A CA 1
ATOM 1235 C C . GLU A 1 151 ? -2.769 -15.045 6.011 1.00 83.00 151 GLU A C 1
ATOM 1237 O O . GLU A 1 151 ? -3.611 -15.294 5.154 1.00 83.00 151 GLU A O 1
ATOM 1242 N N . GLU A 1 152 ? -1.889 -15.969 6.429 1.00 63.00 152 GLU A N 1
ATOM 1243 C CA . GLU A 1 152 ? -1.762 -17.366 5.938 1.00 63.00 152 GLU A CA 1
ATOM 1244 C C . GLU A 1 152 ? -3.073 -18.189 5.937 1.00 63.00 152 GLU A C 1
ATOM 1246 O O . GLU A 1 152 ? -3.094 -19.338 5.498 1.00 63.00 152 GLU A O 1
ATOM 1251 N N . LYS A 1 153 ? -4.172 -17.627 6.449 1.00 61.75 153 LYS A N 1
ATOM 1252 C CA . LYS A 1 153 ? -5.477 -18.270 6.619 1.00 61.75 153 LYS A CA 1
ATOM 1253 C C . LYS A 1 153 ? -6.525 -17.856 5.587 1.00 61.75 153 LYS A C 1
ATOM 1255 O O . LYS A 1 153 ? -7.628 -18.390 5.649 1.00 61.75 153 LYS A O 1
ATOM 1260 N N . VAL A 1 154 ? -6.230 -16.936 4.667 1.00 64.56 154 VAL A N 1
ATOM 1261 C CA . VAL A 1 154 ? -7.185 -16.586 3.605 1.00 64.56 154 VAL A CA 1
ATOM 1262 C C . VAL A 1 154 ? -7.134 -17.665 2.524 1.00 64.56 154 VAL A C 1
ATOM 1264 O O . VAL A 1 154 ? -6.187 -17.751 1.742 1.00 64.56 154 VAL A O 1
ATOM 1267 N N . GLY A 1 155 ? -8.149 -18.523 2.476 1.00 71.81 155 GLY A N 1
ATOM 1268 C CA . GLY A 1 155 ? -8.293 -19.521 1.430 1.00 71.81 155 GLY A CA 1
ATOM 1269 C C . GLY A 1 155 ? -8.560 -18.870 0.073 1.00 71.81 155 GLY A C 1
ATOM 1270 O O . GLY A 1 155 ? -9.151 -17.794 -0.030 1.00 71.81 155 GLY A O 1
ATOM 1271 N N . ALA A 1 156 ? -8.184 -19.558 -1.010 1.00 75.44 156 ALA A N 1
ATOM 1272 C CA . ALA A 1 156 ? -8.373 -19.060 -2.379 1.00 75.44 156 ALA A CA 1
ATOM 1273 C C . ALA A 1 156 ? -9.831 -18.653 -2.681 1.00 75.44 156 ALA A C 1
ATOM 1275 O O . ALA A 1 156 ? -10.074 -17.745 -3.469 1.00 75.44 156 ALA A O 1
ATOM 1276 N N . LYS A 1 157 ? -10.807 -19.297 -2.027 1.00 74.19 157 LYS A N 1
ATOM 1277 C CA . LYS A 1 157 ? -12.233 -18.980 -2.164 1.00 74.19 157 LYS A CA 1
ATOM 1278 C C . LYS A 1 157 ? -12.615 -17.653 -1.500 1.00 74.19 157 LYS A C 1
ATOM 1280 O O . LYS A 1 157 ? -13.374 -16.898 -2.100 1.00 74.19 157 LYS A O 1
ATOM 1285 N N . GLU A 1 158 ? -12.107 -17.363 -0.301 1.00 72.19 158 GLU A N 1
ATOM 1286 C CA . GLU A 1 158 ? -12.326 -16.058 0.340 1.00 72.19 158 GLU A CA 1
ATOM 1287 C C . GLU A 1 158 ? -11.649 -14.941 -0.458 1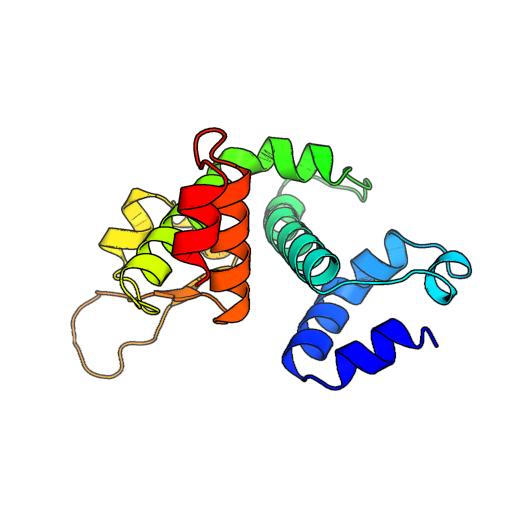.00 72.19 158 GLU A C 1
ATOM 1289 O O . GLU A 1 158 ? -12.242 -13.884 -0.656 1.00 72.19 158 GLU A O 1
ATOM 1294 N N . LEU A 1 159 ? -10.450 -15.203 -0.983 1.00 74.06 159 LEU A N 1
ATOM 1295 C CA . LEU A 1 159 ? -9.704 -14.246 -1.797 1.00 74.06 159 LEU A CA 1
ATOM 1296 C C . LEU A 1 159 ? -10.451 -13.907 -3.097 1.00 74.06 159 LEU A C 1
ATOM 1298 O O . LEU A 1 159 ? -10.602 -12.737 -3.434 1.00 74.06 159 LEU A O 1
ATOM 1302 N N . LEU A 1 160 ? -10.987 -14.917 -3.791 1.00 76.06 160 LEU A N 1
ATOM 1303 C CA . LEU A 1 160 ? -11.825 -14.707 -4.975 1.00 76.06 160 LEU A CA 1
ATOM 1304 C C . LEU A 1 160 ? -13.131 -13.977 -4.647 1.00 76.06 160 LEU A C 1
ATOM 1306 O O . LEU A 1 160 ? -13.564 -13.158 -5.444 1.00 76.06 160 LEU A O 1
ATOM 1310 N N . HIS A 1 161 ? -13.752 -14.247 -3.496 1.00 77.00 161 HIS A N 1
ATOM 1311 C CA . HIS A 1 161 ? -14.965 -13.538 -3.083 1.00 77.00 161 HIS A CA 1
ATOM 1312 C C . HIS A 1 161 ? -14.701 -12.059 -2.783 1.00 77.00 161 HIS A C 1
ATOM 1314 O O . HIS A 1 161 ? -15.529 -11.220 -3.115 1.00 77.00 161 HIS A O 1
ATOM 1320 N N . PHE A 1 162 ? -13.554 -11.742 -2.181 1.00 74.38 162 PHE A N 1
ATOM 1321 C CA . PHE A 1 162 ? -13.183 -10.369 -1.853 1.00 74.38 162 PHE A CA 1
ATOM 1322 C C . PHE A 1 162 ? -12.975 -9.489 -3.098 1.00 74.38 162 PHE A C 1
ATOM 1324 O O . PHE A 1 162 ? -13.268 -8.298 -3.057 1.00 74.38 162 PHE A O 1
ATOM 1331 N N . PHE A 1 163 ? -12.466 -10.065 -4.192 1.00 73.25 163 PHE A N 1
ATOM 1332 C CA . PHE A 1 163 ? -12.150 -9.346 -5.435 1.00 73.25 163 PHE A CA 1
ATOM 1333 C C . PHE A 1 163 ? -13.163 -9.555 -6.578 1.00 73.25 163 PHE A C 1
ATOM 1335 O O . PHE A 1 163 ? -12.897 -9.099 -7.692 1.00 73.25 163 PHE A O 1
ATOM 1342 N N . ALA A 1 164 ? -14.267 -10.267 -6.335 1.00 61.66 164 ALA A N 1
ATOM 1343 C CA . ALA A 1 164 ? -15.345 -10.464 -7.309 1.00 61.66 164 ALA A CA 1
ATOM 1344 C C . ALA A 1 164 ? -16.215 -9.209 -7.452 1.00 61.66 164 ALA A C 1
ATOM 1346 O O . ALA A 1 164 ? -16.608 -8.916 -8.604 1.00 61.66 164 ALA A O 1
#

Sequence (164 aa):
ANPNLCSLCSVPLFCWIIFKCFDHFHSTFDSHELRDITVTLTDIFLLMTEVHLNRTQKTNLLKKNTRSQVETYRTNKNILFSLSKIAHRGMQKSFFVFEQDEVLIDLSEQDLHLGFLRAIPDYGSCSDQSSYEFLHMTLQSFFTALFLVMEEKVGAKELLHFFA

InterPro domains:
  IPR041075 NOD1/2, winged helix domain [PF17779] (79-134)
  IPR051261 NOD-like receptor [PTHR24106] (2-150)

pLDDT: mean 80.15, std 14.67, range [39.28, 97.56]

Organism: NCBI:txid1835709

Radius of gyration: 17.33 Å; chains: 1; bounding box: 42×43×40 Å